Protein AF-A0A2N6CWD3-F1 (afdb_monomer_lite)

Secondary structure (DSSP, 8-state):
-----------------------TT-HHHHHHHHHHTT--HHHHHHHHHHHHHHTTTTHHHHTS--HHHHHHHHHHHHHHHTT-SSS-HHHHHHHHHHHHHHHHT--

Radius of gyration: 16.58 Å; chains: 1; bounding box: 35×24×62 Å

Organism: NCBI:txid191960

pLDDT: mean 70.49, std 16.7, range [34.38, 90.0]

Structure (mmCIF, N/CA/C/O backbone):
data_AF-A0A2N6CWD3-F1
#
_entry.id   AF-A0A2N6CWD3-F1
#
loop_
_atom_site.group_PDB
_atom_site.id
_atom_site.type_symbol
_atom_site.label_atom_id
_atom_site.label_alt_id
_atom_site.label_comp_id
_atom_site.label_asym_id
_atom_site.label_entity_id
_atom_site.label_seq_id
_atom_site.pdbx_PDB_ins_code
_atom_site.Cartn_x
_atom_site.Cartn_y
_atom_site.Cartn_z
_atom_site.occupancy
_atom_site.B_iso_or_equiv
_atom_site.auth_seq_id
_atom_site.auth_comp_id
_atom_site.auth_asym_id
_atom_site.auth_atom_id
_atom_site.pdbx_PDB_model_num
ATOM 1 N N . MET A 1 1 ? -11.911 -0.895 -47.641 1.00 39.34 1 MET A N 1
ATOM 2 C CA . MET A 1 1 ? -11.861 0.522 -47.232 1.00 39.34 1 MET A CA 1
ATOM 3 C C . MET A 1 1 ? -12.202 0.575 -45.752 1.00 39.34 1 MET A C 1
ATOM 5 O O . MET A 1 1 ? -13.062 -0.184 -45.328 1.00 39.34 1 MET A O 1
ATOM 9 N N . PHE A 1 2 ? -11.429 1.366 -45.011 1.00 45.69 2 PHE A N 1
ATOM 10 C CA . PHE A 1 2 ? -11.475 1.689 -43.576 1.00 45.69 2 PHE A CA 1
ATOM 11 C C . PHE A 1 2 ? -12.919 1.847 -43.041 1.00 45.69 2 PHE A C 1
ATOM 13 O O . PHE A 1 2 ? -13.794 2.261 -43.790 1.00 45.69 2 PHE A O 1
ATOM 20 N N . GLY A 1 3 ? -13.274 1.508 -41.800 1.00 47.59 3 GLY A N 1
ATOM 21 C CA . GLY A 1 3 ? -12.493 1.619 -40.570 1.00 47.59 3 GLY A CA 1
ATOM 22 C C . GLY A 1 3 ? -12.792 2.961 -39.898 1.00 47.59 3 GLY A C 1
ATOM 23 O O . GLY A 1 3 ? -12.109 3.929 -40.197 1.00 47.59 3 GLY A O 1
ATOM 24 N N . ASN A 1 4 ? -13.839 3.006 -39.064 1.00 53.75 4 ASN A N 1
ATOM 25 C CA . ASN A 1 4 ? -13.965 3.791 -37.823 1.00 53.75 4 ASN A CA 1
ATOM 26 C C . ASN A 1 4 ? -15.439 3.955 -37.445 1.00 53.75 4 ASN A C 1
ATOM 28 O O . ASN A 1 4 ? -16.140 4.805 -37.982 1.00 53.75 4 ASN A O 1
ATOM 32 N N . ASN A 1 5 ? -15.877 3.181 -36.457 1.00 43.62 5 ASN A N 1
ATOM 33 C CA . ASN A 1 5 ? -16.903 3.652 -35.537 1.00 43.62 5 ASN A CA 1
ATOM 34 C C . ASN A 1 5 ? -16.593 3.118 -34.136 1.00 43.62 5 ASN A C 1
ATOM 36 O O . ASN A 1 5 ? -17.368 2.371 -33.551 1.00 43.62 5 ASN A O 1
ATOM 40 N N . THR A 1 6 ? -15.415 3.465 -33.615 1.00 55.00 6 THR A N 1
ATOM 41 C CA . THR A 1 6 ? -15.192 3.413 -32.170 1.00 55.00 6 THR A CA 1
ATOM 42 C C . THR A 1 6 ? -15.574 4.777 -31.630 1.00 55.00 6 THR A C 1
ATOM 44 O O . THR A 1 6 ? -14.766 5.700 -31.556 1.00 55.00 6 THR A O 1
ATOM 47 N N . THR A 1 7 ? -16.847 4.914 -31.277 1.00 46.50 7 THR A N 1
ATOM 48 C CA . THR A 1 7 ? -17.243 5.871 -30.254 1.00 46.50 7 THR A CA 1
ATOM 49 C C . THR A 1 7 ? -16.579 5.401 -28.966 1.00 46.50 7 THR A C 1
ATOM 51 O O . THR A 1 7 ? -16.988 4.398 -28.386 1.00 46.50 7 THR A O 1
ATOM 54 N N . ILE A 1 8 ? -15.519 6.082 -28.537 1.00 49.25 8 ILE A N 1
ATOM 55 C CA . ILE A 1 8 ? -14.991 5.899 -27.186 1.00 49.25 8 ILE A CA 1
ATOM 56 C C . ILE A 1 8 ? -16.003 6.570 -26.261 1.00 49.25 8 ILE A C 1
ATOM 58 O O . ILE A 1 8 ? -15.943 7.769 -26.003 1.00 49.25 8 ILE A O 1
ATOM 62 N N . ILE A 1 9 ? -16.990 5.795 -25.822 1.00 41.88 9 ILE A N 1
ATOM 63 C CA . ILE A 1 9 ? -17.791 6.143 -24.659 1.00 41.88 9 ILE A CA 1
ATOM 64 C C . ILE A 1 9 ? -16.874 5.854 -23.473 1.00 41.88 9 ILE A C 1
ATOM 66 O O . ILE A 1 9 ? -16.682 4.699 -23.101 1.00 41.88 9 ILE A O 1
ATOM 70 N N . VAL A 1 10 ? -16.267 6.897 -22.904 1.00 55.88 10 VAL A N 1
ATOM 71 C CA . VAL A 1 10 ? -15.744 6.837 -21.533 1.00 55.88 10 VAL A CA 1
ATOM 72 C C . VAL A 1 10 ? -16.971 6.796 -20.627 1.00 55.88 10 VAL A C 1
ATOM 74 O O . VAL A 1 10 ? -17.482 7.815 -20.174 1.00 55.88 10 VAL A O 1
ATOM 77 N N . GLY A 1 11 ? -17.528 5.597 -20.508 1.00 38.31 11 GLY A N 1
ATOM 78 C CA . GLY A 1 11 ? -18.586 5.245 -19.586 1.00 38.31 11 GLY A CA 1
ATOM 79 C C . GLY A 1 11 ? -17.948 4.414 -18.495 1.00 38.31 11 GLY A C 1
ATOM 80 O O . GLY A 1 11 ? -17.524 3.290 -18.741 1.00 38.31 11 GLY A O 1
ATOM 81 N N . ASP A 1 12 ? -17.851 5.019 -17.323 1.00 51.31 12 ASP A N 1
ATOM 82 C CA . ASP A 1 12 ? -17.546 4.419 -16.034 1.00 51.31 12 ASP A CA 1
ATOM 83 C C . ASP A 1 12 ? -18.311 3.096 -15.862 1.00 51.31 12 ASP A C 1
ATOM 85 O O . ASP A 1 12 ? -19.483 3.115 -15.519 1.00 51.31 12 ASP A O 1
ATOM 89 N N . ASN A 1 13 ? -17.728 1.958 -16.243 1.00 37.69 13 ASN A N 1
ATOM 90 C CA . ASN A 1 13 ? -18.240 0.617 -15.959 1.00 37.69 13 ASN A CA 1
ATOM 91 C C . ASN A 1 13 ? -17.098 -0.380 -16.152 1.00 37.69 13 ASN A C 1
ATOM 93 O O . ASN A 1 13 ? -16.824 -0.895 -17.237 1.00 37.69 13 ASN A O 1
ATOM 97 N N . ASN A 1 14 ? -16.418 -0.596 -15.036 1.00 44.56 14 ASN A N 1
ATOM 98 C CA . ASN A 1 14 ? -15.475 -1.659 -14.766 1.00 44.56 14 ASN A CA 1
ATOM 99 C C . ASN A 1 14 ? -16.094 -3.025 -15.136 1.00 44.56 14 ASN A C 1
ATOM 101 O O . ASN A 1 14 ? -16.814 -3.640 -14.356 1.00 44.56 14 ASN A O 1
ATOM 105 N N . ALA A 1 15 ? -15.867 -3.456 -16.373 1.00 41.59 15 ALA A N 1
ATOM 106 C CA . ALA A 1 15 ? -16.179 -4.789 -16.872 1.00 41.59 15 ALA A CA 1
ATOM 107 C C . ALA A 1 15 ? -14.963 -5.315 -17.643 1.00 41.59 15 ALA A C 1
ATOM 109 O O . ALA A 1 15 ? -15.063 -5.763 -18.784 1.00 41.59 15 ALA A O 1
ATOM 110 N N . GLN A 1 16 ? -13.779 -5.212 -17.034 1.00 41.25 16 GLN A N 1
ATOM 111 C CA . GLN A 1 16 ? -12.684 -6.084 -17.425 1.00 41.25 16 GLN A CA 1
ATOM 112 C C . GLN A 1 16 ? -12.990 -7.451 -16.830 1.00 41.25 16 GLN A C 1
ATOM 114 O O . GLN A 1 16 ? -13.025 -7.627 -15.618 1.00 41.25 16 GLN A O 1
ATOM 119 N N . THR A 1 17 ? -13.307 -8.387 -17.715 1.00 36.56 17 THR A N 1
ATOM 120 C CA . THR A 1 17 ? -13.409 -9.821 -17.479 1.00 36.56 17 THR A CA 1
ATOM 121 C C . THR A 1 17 ? -12.387 -10.271 -16.432 1.00 36.56 17 THR A C 1
ATOM 123 O O . THR A 1 17 ? -11.200 -10.367 -16.729 1.00 36.56 17 THR A O 1
ATOM 126 N N . VAL A 1 18 ? -12.847 -10.518 -15.202 1.00 41.75 18 VAL A N 1
ATOM 127 C CA . VAL A 1 18 ? -12.034 -11.092 -14.125 1.00 41.75 18 VAL A CA 1
ATOM 128 C C . VAL A 1 18 ? -11.816 -12.563 -14.469 1.00 41.75 18 VAL A C 1
ATOM 130 O O . VAL A 1 18 ? -12.559 -13.449 -14.045 1.00 41.75 18 VAL A O 1
ATOM 133 N N . GLU A 1 19 ? -10.827 -12.834 -15.318 1.00 35.31 19 GLU A N 1
ATOM 134 C CA . GLU A 1 19 ? -10.232 -14.160 -15.402 1.00 35.31 19 GLU A CA 1
ATOM 135 C C . GLU A 1 19 ? -9.507 -14.399 -14.077 1.00 35.31 19 GLU A C 1
ATOM 137 O O . GLU A 1 19 ? -8.421 -13.887 -13.837 1.00 35.31 19 GLU A O 1
ATOM 142 N N . ASN A 1 20 ? -10.164 -15.153 -13.195 1.00 34.38 20 ASN A N 1
ATOM 143 C CA . ASN A 1 20 ? -9.722 -15.542 -11.856 1.00 34.38 20 ASN A CA 1
ATOM 144 C C . ASN A 1 20 ? -8.507 -16.497 -11.899 1.00 34.38 20 ASN A C 1
ATOM 146 O O . ASN A 1 20 ? -8.553 -17.626 -11.407 1.00 34.38 20 ASN A O 1
ATOM 150 N N . SER A 1 21 ? -7.416 -16.057 -12.516 1.00 35.03 21 SER A N 1
ATOM 151 C CA . SER A 1 21 ? -6.097 -16.668 -12.428 1.00 35.03 21 SER A CA 1
ATOM 152 C C . SER A 1 21 ? -5.202 -15.664 -11.732 1.00 35.03 21 SER A C 1
ATOM 154 O O . SER A 1 21 ? -4.695 -14.769 -12.399 1.00 35.03 21 SER A O 1
ATOM 156 N N . ILE A 1 22 ? -5.017 -15.812 -10.412 1.00 39.09 22 ILE A N 1
ATOM 157 C CA . ILE A 1 22 ? -4.030 -15.034 -9.649 1.00 39.09 22 ILE A CA 1
ATOM 158 C C . ILE A 1 22 ? -2.672 -15.247 -10.321 1.00 39.09 22 ILE A C 1
ATOM 160 O O . ILE A 1 22 ? -1.991 -16.252 -10.113 1.00 39.09 22 ILE A O 1
ATOM 164 N N . SER A 1 23 ? -2.334 -14.324 -11.207 1.00 40.84 23 SER A N 1
ATOM 165 C CA . SER A 1 23 ? -1.122 -14.325 -12.005 1.00 40.84 23 SER A CA 1
ATOM 166 C C . SER A 1 23 ? -0.160 -13.325 -11.370 1.00 40.84 23 SER A C 1
ATOM 168 O O . SER A 1 23 ? -0.567 -12.374 -10.710 1.00 40.84 23 SER A O 1
ATOM 170 N N . LYS A 1 24 ? 1.152 -13.492 -11.546 1.00 46.47 24 LYS A N 1
ATOM 171 C CA . LYS A 1 24 ? 2.089 -12.381 -11.292 1.00 46.47 24 LYS A CA 1
ATOM 172 C C . LYS A 1 24 ? 1.540 -11.119 -11.971 1.00 46.47 24 LYS A C 1
ATOM 174 O O . LYS A 1 24 ? 1.125 -11.231 -13.121 1.00 46.47 24 LYS A O 1
ATOM 179 N N . ASN A 1 25 ? 1.581 -9.962 -11.299 1.00 57.38 25 ASN A N 1
ATOM 180 C CA . ASN A 1 25 ? 0.919 -8.706 -11.708 1.00 57.38 25 ASN A CA 1
ATOM 181 C C . ASN A 1 25 ? -0.602 -8.599 -11.441 1.00 57.38 25 ASN A C 1
ATOM 183 O O . ASN A 1 25 ? -1.222 -7.636 -11.889 1.00 57.38 25 ASN A O 1
ATOM 187 N N . ASP A 1 26 ? -1.216 -9.521 -10.696 1.00 66.56 26 ASP A N 1
ATOM 188 C CA . ASP A 1 26 ? -2.652 -9.450 -10.405 1.00 66.56 26 ASP A CA 1
ATOM 189 C C . ASP A 1 26 ? -2.960 -8.447 -9.281 1.00 66.56 26 ASP A C 1
ATOM 191 O O . ASP A 1 26 ? -3.000 -8.759 -8.087 1.00 66.56 26 ASP A O 1
ATOM 195 N N . PHE A 1 27 ? -3.126 -7.188 -9.682 1.00 75.62 27 PHE A N 1
ATOM 196 C CA . PHE A 1 27 ? -3.482 -6.106 -8.770 1.00 75.62 27 PHE A CA 1
ATOM 197 C C . PHE A 1 27 ? -4.904 -6.281 -8.212 1.00 75.62 27 PHE A C 1
ATOM 199 O O . PHE A 1 27 ? -5.197 -5.815 -7.115 1.00 75.62 27 PHE A O 1
ATOM 206 N N . ASP A 1 28 ? -5.778 -6.997 -8.922 1.00 76.62 28 ASP A N 1
ATOM 207 C CA . ASP A 1 28 ? -7.142 -7.283 -8.476 1.00 76.62 28 ASP A CA 1
ATOM 208 C C . ASP A 1 28 ? -7.157 -8.162 -7.215 1.00 76.62 28 ASP A C 1
ATOM 210 O O . ASP A 1 28 ? -7.781 -7.811 -6.214 1.00 76.62 28 ASP A O 1
ATOM 214 N N . SER A 1 29 ? -6.346 -9.222 -7.188 1.00 77.94 29 SER A N 1
ATOM 215 C CA . SER A 1 29 ? -6.144 -10.060 -5.998 1.00 77.94 29 SER A CA 1
ATOM 216 C C . SER A 1 29 ? -5.621 -9.259 -4.800 1.00 77.94 29 SER A C 1
ATOM 218 O O . SER A 1 29 ? -6.084 -9.435 -3.668 1.00 77.94 29 SER A O 1
ATOM 220 N N . LEU A 1 30 ? -4.693 -8.326 -5.050 1.00 81.94 30 LEU A N 1
ATOM 221 C CA . LEU A 1 30 ? -4.180 -7.409 -4.033 1.00 81.94 30 LEU A CA 1
ATOM 222 C C . LEU A 1 30 ? -5.289 -6.487 -3.499 1.00 81.94 30 LEU A C 1
ATOM 224 O O . LEU A 1 30 ? -5.427 -6.336 -2.282 1.00 81.94 30 LEU A O 1
ATOM 228 N N . LYS A 1 31 ? -6.113 -5.914 -4.391 1.00 81.50 31 LYS A N 1
ATOM 229 C CA . LYS A 1 31 ? -7.278 -5.097 -4.019 1.00 81.50 31 LYS A CA 1
ATOM 230 C C . LYS A 1 31 ? -8.255 -5.888 -3.171 1.00 81.50 31 LYS A C 1
ATOM 232 O O . LYS A 1 31 ? -8.655 -5.393 -2.126 1.00 81.50 31 LYS A O 1
ATOM 237 N N . ILE A 1 32 ? -8.639 -7.093 -3.591 1.00 82.19 32 ILE A N 1
ATOM 238 C CA . ILE A 1 32 ? -9.606 -7.933 -2.871 1.00 82.19 32 ILE A CA 1
ATOM 239 C C . ILE A 1 32 ? -9.100 -8.227 -1.457 1.00 82.19 32 ILE A C 1
ATOM 241 O O . ILE A 1 32 ? -9.846 -8.057 -0.488 1.00 82.19 32 ILE A O 1
ATOM 245 N N . PHE A 1 33 ? -7.825 -8.602 -1.326 1.00 83.69 33 PHE A N 1
ATOM 246 C CA . PHE A 1 33 ? -7.208 -8.879 -0.033 1.00 83.69 33 PHE A CA 1
ATOM 247 C C . PHE A 1 33 ? -7.231 -7.650 0.880 1.00 83.69 33 PHE A C 1
ATOM 249 O O . PHE A 1 33 ? -7.738 -7.719 1.996 1.00 83.69 33 PHE A O 1
ATOM 256 N N . LEU A 1 34 ? -6.761 -6.498 0.396 1.00 83.50 34 LEU A N 1
ATOM 257 C CA . LEU A 1 34 ? -6.753 -5.249 1.161 1.00 83.50 34 LEU A CA 1
ATOM 258 C C . LEU A 1 34 ? -8.172 -4.758 1.492 1.00 83.50 34 LEU A C 1
ATOM 260 O O . LEU A 1 34 ? -8.440 -4.330 2.613 1.00 83.50 34 LEU A O 1
ATOM 264 N N . LYS A 1 35 ? -9.118 -4.884 0.561 1.00 83.12 35 LYS A N 1
ATOM 265 C CA . LYS A 1 35 ? -10.526 -4.518 0.764 1.00 83.12 35 LYS A CA 1
ATOM 266 C C . LYS A 1 35 ? -11.189 -5.381 1.839 1.00 83.12 35 LYS A C 1
ATOM 268 O O . LYS A 1 35 ? -12.004 -4.873 2.607 1.00 83.12 35 LYS A O 1
ATOM 273 N N . SER A 1 36 ? -10.785 -6.649 1.969 1.00 82.56 36 SER A N 1
ATOM 274 C CA . SER A 1 36 ? -11.196 -7.514 3.085 1.00 82.56 36 SER A CA 1
ATOM 275 C C . SER A 1 36 ? -10.748 -6.982 4.453 1.00 82.56 36 SER A C 1
ATOM 277 O O . SER A 1 36 ? -11.358 -7.326 5.463 1.00 82.56 36 SER A O 1
ATOM 279 N N . TYR A 1 37 ? -9.719 -6.132 4.499 1.00 80.00 37 TYR A N 1
ATOM 280 C CA . TYR A 1 37 ? -9.247 -5.445 5.706 1.00 80.00 37 TYR A CA 1
ATOM 281 C C . TYR A 1 37 ? -9.847 -4.043 5.893 1.00 80.00 37 TYR A C 1
ATOM 283 O O . TYR A 1 37 ? -9.375 -3.280 6.736 1.00 80.00 37 TYR A O 1
ATOM 291 N N . GLN A 1 38 ? -10.904 -3.716 5.142 1.00 80.06 38 GLN A N 1
ATOM 292 C CA . GLN A 1 38 ? -11.553 -2.400 5.119 1.00 80.06 38 GLN A CA 1
ATOM 293 C C . GLN A 1 38 ? -10.661 -1.265 4.608 1.00 80.06 38 GLN A C 1
ATOM 295 O O . GLN A 1 38 ? -10.861 -0.103 4.948 1.00 80.06 38 GLN A O 1
ATOM 300 N N . VAL A 1 39 ? -9.696 -1.585 3.750 1.00 82.69 39 VAL A N 1
ATOM 301 C CA . VAL A 1 39 ? -8.983 -0.555 3.001 1.00 82.69 39 VAL A CA 1
ATOM 302 C C . VAL A 1 39 ? -9.942 0.127 2.024 1.00 82.69 39 VAL A C 1
ATOM 304 O O . VAL A 1 39 ? -10.646 -0.541 1.262 1.00 82.69 39 VAL A O 1
ATOM 307 N N . SER A 1 40 ? -9.958 1.459 2.044 1.00 83.19 40 SER A N 1
ATOM 308 C CA . SER A 1 40 ? -10.773 2.276 1.146 1.00 83.19 40 SER A CA 1
ATOM 309 C C . SER A 1 40 ? -10.333 2.131 -0.308 1.00 83.19 40 SER A C 1
ATOM 311 O O . SER A 1 40 ? -9.145 2.011 -0.599 1.00 83.19 40 SER A O 1
ATOM 313 N N . ASN A 1 41 ? -11.288 2.221 -1.235 1.00 80.75 41 ASN A N 1
ATOM 314 C CA . ASN A 1 41 ? -11.003 2.205 -2.671 1.00 80.75 41 ASN A CA 1
ATOM 315 C C . ASN A 1 41 ? -9.984 3.283 -3.087 1.00 80.75 41 ASN A C 1
ATOM 317 O O . ASN A 1 41 ? -9.079 2.968 -3.848 1.00 80.75 41 ASN A O 1
ATOM 321 N N . GLU A 1 42 ? -10.066 4.489 -2.516 1.00 84.25 42 GLU A N 1
ATOM 322 C CA . GLU A 1 42 ? -9.101 5.577 -2.755 1.00 84.25 42 GLU A CA 1
ATOM 323 C C . GLU A 1 42 ? -7.652 5.152 -2.470 1.00 84.25 42 GLU A C 1
ATOM 325 O O . GLU A 1 42 ? -6.752 5.414 -3.264 1.00 84.25 42 GLU A O 1
ATOM 330 N N . ASP A 1 43 ? -7.422 4.437 -1.365 1.00 86.44 43 ASP A N 1
ATOM 331 C CA . ASP A 1 43 ? -6.089 3.937 -1.028 1.00 86.44 43 ASP A CA 1
ATOM 332 C C . ASP A 1 43 ? -5.627 2.860 -2.014 1.00 86.44 43 ASP A C 1
ATOM 334 O O . ASP A 1 43 ? -4.443 2.778 -2.333 1.00 86.44 43 ASP A O 1
ATOM 338 N N . LEU A 1 44 ? -6.547 2.029 -2.508 1.00 86.00 44 LEU A N 1
ATOM 339 C CA . LEU A 1 44 ? -6.238 1.021 -3.522 1.00 86.00 44 LEU A CA 1
ATOM 340 C C . LEU A 1 44 ? -5.876 1.661 -4.866 1.00 86.00 44 LEU A C 1
ATOM 342 O O . LEU A 1 44 ? -4.967 1.179 -5.536 1.00 86.00 44 LEU A O 1
ATOM 346 N N . GLU A 1 45 ? -6.550 2.744 -5.248 1.00 85.75 45 GLU A N 1
ATOM 347 C CA . GLU A 1 45 ? -6.226 3.521 -6.448 1.00 85.75 45 GLU A CA 1
ATOM 348 C C . GLU A 1 45 ? -4.871 4.225 -6.305 1.00 85.75 45 GLU A C 1
ATOM 350 O O . GLU A 1 45 ? -4.039 4.143 -7.209 1.00 85.75 45 GLU A O 1
ATOM 355 N N . GLU A 1 46 ? -4.582 4.835 -5.147 1.00 87.62 46 GLU A N 1
ATOM 356 C CA . GLU A 1 46 ? -3.254 5.402 -4.875 1.00 87.62 46 GLU A CA 1
ATOM 357 C C . GLU A 1 46 ? -2.152 4.339 -4.973 1.00 87.62 46 GLU A C 1
ATOM 359 O O . GLU A 1 46 ? -1.063 4.621 -5.482 1.00 87.62 46 GLU A O 1
ATOM 364 N N . LEU A 1 47 ? -2.420 3.117 -4.505 1.00 86.81 47 LEU A N 1
ATOM 365 C CA . LEU A 1 47 ? -1.474 2.015 -4.621 1.00 86.81 47 LEU A CA 1
ATOM 366 C C . LEU A 1 47 ? -1.251 1.609 -6.078 1.00 86.81 47 LEU A C 1
ATOM 368 O O . LEU A 1 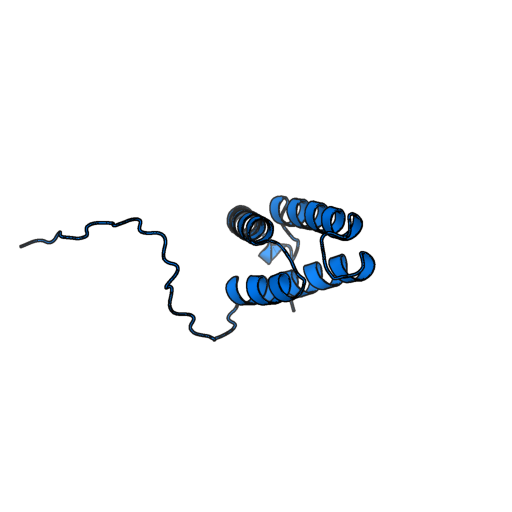47 ? -0.111 1.353 -6.454 1.00 86.81 47 LEU A O 1
ATOM 372 N N . GLU A 1 48 ? -2.309 1.559 -6.888 1.00 84.12 48 GLU A N 1
ATOM 373 C CA . GLU A 1 48 ? -2.225 1.217 -8.313 1.00 84.12 48 GLU A CA 1
ATOM 374 C C . GLU A 1 48 ? -1.298 2.189 -9.041 1.00 84.12 48 GLU A C 1
ATOM 376 O O . GLU A 1 48 ? -0.357 1.783 -9.727 1.00 84.12 48 GLU A O 1
ATOM 381 N N . VAL A 1 49 ? -1.515 3.485 -8.805 1.00 84.75 49 VAL A N 1
ATOM 382 C CA . VAL A 1 49 ? -0.691 4.558 -9.361 1.00 84.75 49 VAL A CA 1
ATOM 383 C C . VAL A 1 49 ? 0.744 4.441 -8.856 1.00 84.75 49 VAL A C 1
ATOM 385 O O . VAL A 1 49 ? 1.677 4.474 -9.657 1.00 84.75 49 VAL A O 1
ATOM 388 N N . 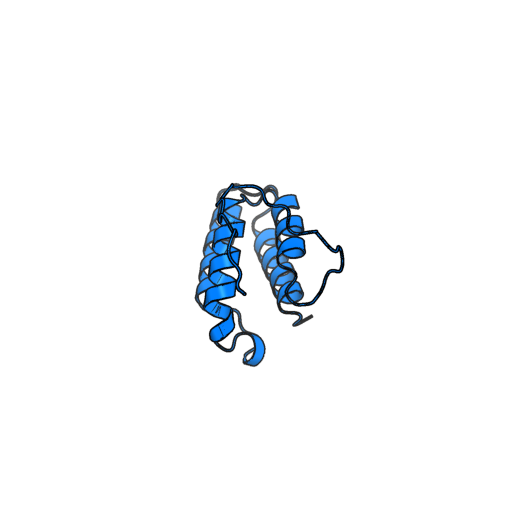ALA A 1 50 ? 0.938 4.242 -7.549 1.00 86.31 50 ALA A N 1
ATOM 389 C CA . ALA A 1 50 ? 2.263 4.112 -6.953 1.00 86.31 50 ALA A CA 1
ATOM 390 C C . ALA A 1 50 ? 3.047 2.931 -7.538 1.00 86.31 50 ALA A C 1
ATOM 392 O O . ALA A 1 50 ? 4.214 3.090 -7.887 1.00 86.31 50 ALA A O 1
ATOM 393 N N . VAL A 1 51 ? 2.411 1.766 -7.671 1.00 82.12 51 VAL A N 1
ATOM 394 C CA . VAL A 1 51 ? 3.005 0.559 -8.256 1.00 82.12 51 VAL A CA 1
ATOM 395 C C . VAL A 1 51 ? 3.305 0.763 -9.738 1.00 82.12 51 VAL A C 1
ATOM 397 O O . VAL A 1 51 ? 4.375 0.359 -10.186 1.00 82.12 51 VAL A O 1
ATOM 400 N N . SER A 1 52 ? 2.412 1.411 -10.490 1.00 80.75 52 SER A N 1
ATOM 401 C CA . SER A 1 52 ? 2.622 1.702 -11.911 1.00 80.75 52 SER A CA 1
ATOM 402 C C . SER A 1 52 ? 3.763 2.697 -12.140 1.00 80.75 52 SER A C 1
ATOM 404 O O . SER A 1 52 ? 4.552 2.516 -13.065 1.00 80.75 52 SER A O 1
ATOM 406 N N . GLU A 1 53 ? 3.881 3.734 -11.306 1.00 81.25 53 GLU A N 1
ATOM 407 C CA . GLU A 1 53 ? 5.009 4.671 -11.351 1.00 81.25 53 GLU A CA 1
ATOM 408 C C . GLU A 1 53 ? 6.322 3.976 -10.975 1.00 81.25 53 GLU A C 1
ATOM 410 O O . GLU A 1 53 ? 7.358 4.210 -11.598 1.00 81.25 53 GLU A O 1
ATOM 415 N N . ASP A 1 54 ? 6.283 3.087 -9.982 1.00 78.56 54 ASP A N 1
ATOM 416 C CA . ASP A 1 54 ? 7.460 2.349 -9.543 1.00 78.56 54 ASP A CA 1
ATOM 417 C C . ASP A 1 54 ? 7.826 1.160 -10.440 1.00 78.56 54 ASP A C 1
ATOM 419 O O . ASP A 1 54 ? 8.972 0.716 -10.408 1.00 78.56 54 ASP A O 1
ATOM 423 N N . ALA A 1 55 ? 6.934 0.679 -11.308 1.00 66.50 55 ALA A N 1
ATOM 424 C CA . ALA A 1 55 ? 7.215 -0.421 -12.234 1.00 66.50 55 ALA A CA 1
ATOM 425 C C . ALA A 1 55 ? 8.462 -0.165 -13.112 1.00 66.50 55 ALA A C 1
ATOM 427 O O . ALA A 1 55 ? 9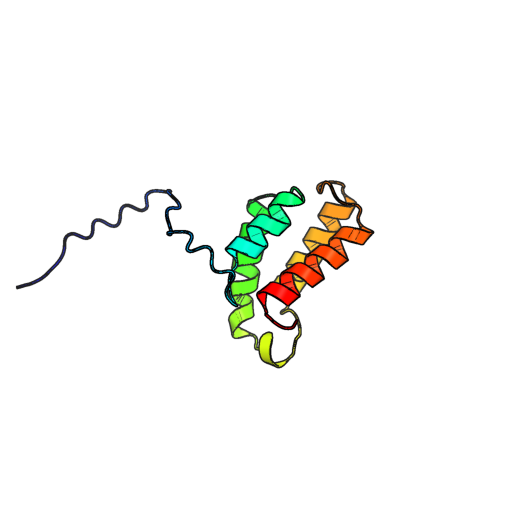.173 -1.106 -13.467 1.00 66.50 55 ALA A O 1
ATOM 428 N N . GLY A 1 56 ? 8.780 1.103 -13.404 1.00 59.88 56 GLY A N 1
ATOM 429 C CA . GLY A 1 56 ? 9.983 1.512 -14.139 1.00 59.88 56 GLY A CA 1
ATOM 430 C C . GLY A 1 56 ? 11.264 1.653 -13.298 1.00 59.88 56 GLY A C 1
ATOM 431 O O . GLY A 1 56 ? 12.355 1.711 -13.860 1.00 59.88 56 GLY A O 1
ATOM 432 N N . SER A 1 57 ? 11.173 1.678 -11.964 1.00 58.72 57 SER A N 1
ATOM 433 C CA . SER A 1 57 ? 12.283 2.016 -11.049 1.00 58.72 57 SER A CA 1
ATOM 434 C C . SER A 1 57 ? 13.243 0.852 -10.741 1.00 58.72 57 SER A C 1
ATOM 436 O O . SER A 1 57 ? 14.135 0.986 -9.901 1.00 58.72 57 SER A O 1
ATOM 438 N N . GLY A 1 58 ? 13.085 -0.313 -11.382 1.00 57.78 58 GLY A N 1
ATOM 439 C CA . GLY A 1 58 ? 13.916 -1.496 -11.109 1.00 57.78 58 GLY A CA 1
ATOM 440 C C . GLY A 1 58 ? 13.606 -2.180 -9.770 1.00 57.78 58 GLY A C 1
ATOM 441 O O . GLY A 1 58 ? 14.465 -2.855 -9.205 1.00 57.78 58 GLY A O 1
ATOM 442 N N . VAL A 1 59 ? 12.374 -2.016 -9.279 1.00 68.50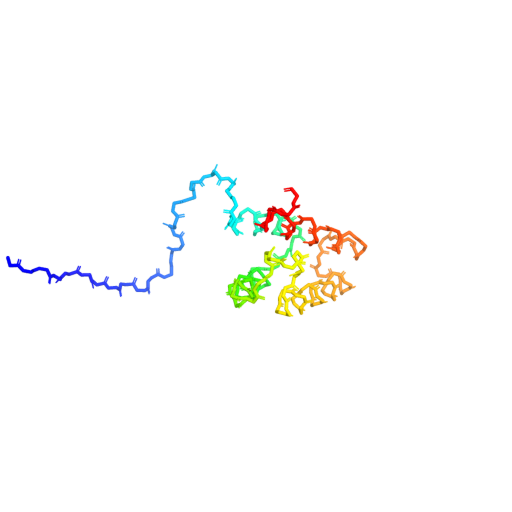 59 VAL A N 1
ATOM 443 C CA . VAL A 1 59 ? 11.828 -2.583 -8.028 1.00 68.50 59 VAL A CA 1
ATOM 444 C C . VAL A 1 59 ? 12.073 -4.092 -7.970 1.00 68.50 59 VAL A C 1
ATOM 446 O O . VAL A 1 59 ? 12.601 -4.608 -6.988 1.00 68.50 59 VAL A O 1
ATOM 449 N N . LEU A 1 60 ? 11.809 -4.788 -9.081 1.00 62.75 60 LEU A N 1
ATOM 450 C CA . LEU A 1 60 ? 12.044 -6.226 -9.231 1.00 62.75 60 LEU A CA 1
ATOM 451 C C . LEU A 1 60 ? 13.529 -6.609 -9.139 1.00 62.75 60 LEU A C 1
ATOM 453 O O . LEU A 1 60 ? 13.849 -7.637 -8.552 1.00 62.75 60 LEU A O 1
ATOM 457 N N . SER A 1 61 ? 14.434 -5.787 -9.680 1.00 61.47 61 SER A N 1
ATOM 458 C CA . SER A 1 61 ? 15.877 -6.072 -9.694 1.00 61.47 61 SER A CA 1
ATOM 459 C C . SER A 1 61 ? 16.538 -5.876 -8.333 1.00 61.47 61 SER A C 1
ATOM 461 O O . SER A 1 61 ? 17.533 -6.530 -8.041 1.00 61.47 61 SER A O 1
ATOM 463 N N . LYS A 1 62 ? 16.013 -4.962 -7.510 1.00 66.44 62 LYS A N 1
ATOM 464 C CA . LYS A 1 62 ? 16.545 -4.685 -6.169 1.00 66.44 62 LYS A CA 1
ATOM 465 C C . LYS A 1 62 ? 15.824 -5.444 -5.055 1.00 66.44 62 LYS A C 1
ATOM 467 O O . LYS A 1 62 ? 16.285 -5.378 -3.924 1.00 66.44 62 LYS A O 1
ATOM 472 N N . GLN A 1 63 ? 14.720 -6.139 -5.361 1.00 70.06 63 GLN A N 1
ATOM 473 C CA . GLN A 1 63 ? 13.799 -6.695 -4.356 1.00 70.06 63 GLN A CA 1
ATOM 474 C C . GLN A 1 63 ? 13.425 -5.664 -3.280 1.00 70.06 63 GLN A C 1
ATOM 476 O O . GLN A 1 63 ? 13.289 -5.963 -2.096 1.00 70.06 63 GLN A O 1
ATOM 481 N N . GLU A 1 64 ? 13.300 -4.410 -3.699 1.00 76.88 64 GLU A N 1
ATOM 482 C CA . GLU A 1 64 ? 12.990 -3.301 -2.818 1.00 76.88 64 GLU A CA 1
ATOM 483 C C . GLU A 1 64 ? 11.793 -2.562 -3.371 1.00 76.88 64 GLU A C 1
ATOM 485 O O . GLU A 1 64 ? 11.784 -2.197 -4.545 1.00 76.88 64 GLU A O 1
ATOM 490 N N . PHE A 1 65 ? 10.811 -2.279 -2.513 1.00 81.25 65 PHE A N 1
ATOM 491 C CA . PHE A 1 65 ? 9.704 -1.404 -2.878 1.00 81.25 65 PHE A CA 1
ATOM 492 C C . PHE A 1 65 ? 10.256 -0.054 -3.333 1.00 81.25 65 PHE A C 1
ATOM 494 O O . PHE A 1 65 ? 11.179 0.501 -2.718 1.00 81.25 65 PHE A O 1
ATOM 501 N N . GLY A 1 66 ? 9.697 0.482 -4.407 1.00 81.00 66 GLY A N 1
ATOM 502 C CA . GLY A 1 66 ? 10.107 1.788 -4.877 1.00 81.00 66 GLY A CA 1
ATOM 503 C C . GLY A 1 66 ? 9.589 2.922 -3.977 1.00 81.00 66 GLY A C 1
ATOM 504 O O . GLY A 1 66 ? 8.816 2.684 -3.038 1.00 81.00 66 GLY A O 1
ATOM 505 N N . PRO A 1 67 ? 10.081 4.157 -4.164 1.00 84.44 67 PRO A N 1
ATOM 506 C CA . PRO A 1 67 ? 9.758 5.291 -3.303 1.00 84.44 67 PRO A CA 1
ATOM 507 C C . PRO A 1 67 ? 8.258 5.589 -3.182 1.00 84.44 67 PRO A C 1
ATOM 509 O O . PRO A 1 67 ? 7.827 5.970 -2.091 1.00 84.44 67 PRO A O 1
ATOM 512 N N . LYS A 1 68 ? 7.461 5.413 -4.246 1.00 86.38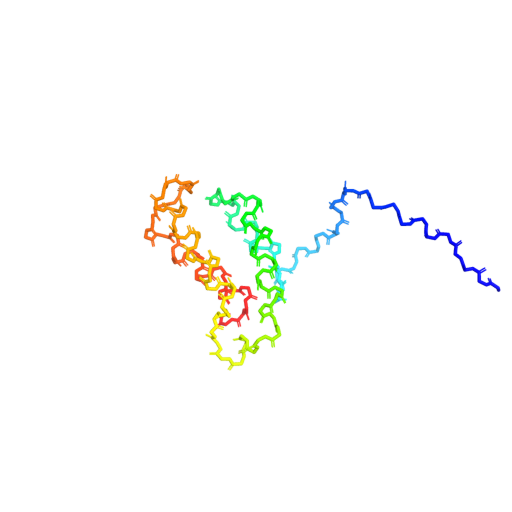 68 LYS A N 1
ATOM 513 C CA . LYS A 1 68 ? 6.015 5.683 -4.221 1.00 86.38 68 LYS A CA 1
ATOM 514 C C . LYS A 1 68 ? 5.291 4.618 -3.416 1.00 86.38 68 LYS A C 1
ATOM 516 O O . LYS A 1 68 ? 4.540 4.959 -2.505 1.00 86.38 68 LYS A O 1
ATOM 521 N N . VAL A 1 69 ? 5.599 3.344 -3.655 1.00 86.94 69 VAL A N 1
ATOM 522 C CA . VAL A 1 69 ? 5.022 2.236 -2.876 1.00 86.94 69 VAL A CA 1
ATOM 523 C C . VAL A 1 69 ? 5.426 2.342 -1.402 1.00 86.94 69 VAL A C 1
ATOM 525 O O . VAL A 1 69 ? 4.580 2.221 -0.520 1.00 86.94 69 VAL A O 1
ATOM 528 N N . LYS A 1 70 ? 6.690 2.673 -1.099 1.00 86.69 70 LYS A N 1
ATOM 529 C CA . LYS A 1 70 ? 7.157 2.935 0.278 1.00 86.69 70 LYS A CA 1
ATOM 530 C C . LYS A 1 70 ? 6.392 4.091 0.939 1.00 86.69 70 LYS A C 1
ATOM 532 O O . LYS A 1 70 ? 6.058 4.001 2.121 1.00 86.69 70 LYS A O 1
ATOM 537 N N . ALA A 1 71 ? 6.132 5.177 0.210 1.00 89.06 71 ALA A N 1
ATOM 538 C CA . ALA A 1 71 ? 5.355 6.308 0.716 1.00 89.06 71 ALA A CA 1
ATOM 539 C C . ALA A 1 71 ? 3.896 5.918 0.991 1.00 89.06 71 ALA A C 1
ATOM 541 O O . ALA A 1 71 ? 3.353 6.273 2.039 1.00 89.06 71 ALA A O 1
ATOM 542 N N . TRP A 1 72 ? 3.300 5.130 0.098 1.00 90.00 72 TRP A N 1
ATOM 543 C CA . TRP A 1 72 ? 1.956 4.596 0.270 1.00 90.00 72 TRP A CA 1
ATOM 544 C C . TRP A 1 72 ? 1.855 3.677 1.497 1.00 90.00 72 TRP A C 1
ATOM 546 O O . TRP A 1 72 ? 0.996 3.891 2.348 1.00 90.00 72 TRP A O 1
ATOM 556 N N . ILE A 1 73 ? 2.800 2.744 1.681 1.00 87.25 73 ILE A N 1
ATOM 557 C CA . ILE A 1 73 ? 2.852 1.875 2.872 1.00 87.25 73 ILE A CA 1
ATOM 558 C C . ILE A 1 73 ? 2.896 2.721 4.151 1.00 87.25 73 ILE A C 1
ATOM 560 O O . ILE A 1 73 ? 2.177 2.434 5.104 1.00 87.25 73 ILE A O 1
ATOM 564 N N . LYS A 1 74 ? 3.712 3.785 4.188 1.00 87.62 74 LYS A N 1
ATOM 565 C CA . LYS A 1 74 ? 3.783 4.684 5.355 1.00 87.62 74 LYS A CA 1
ATOM 566 C C . LYS A 1 74 ? 2.440 5.350 5.656 1.00 87.62 74 LYS A C 1
ATOM 568 O O . LYS A 1 74 ? 2.054 5.401 6.822 1.00 87.62 74 LYS A O 1
ATOM 573 N N . ARG A 1 75 ? 1.730 5.839 4.632 1.00 87.81 75 ARG A N 1
ATOM 574 C CA . ARG A 1 75 ? 0.377 6.406 4.789 1.00 87.81 75 ARG A CA 1
ATOM 575 C C . ARG A 1 75 ? -0.599 5.377 5.340 1.00 87.81 75 ARG A C 1
ATOM 577 O O . ARG A 1 75 ? -1.334 5.671 6.275 1.00 87.81 75 ARG A O 1
ATOM 584 N N . MET A 1 76 ? -0.548 4.168 4.802 1.00 85.19 76 MET A N 1
ATOM 585 C CA . MET A 1 76 ? -1.421 3.068 5.187 1.00 85.19 76 MET A CA 1
ATOM 586 C C . MET A 1 76 ? -1.193 2.587 6.615 1.00 85.19 76 MET A C 1
ATOM 588 O O . MET A 1 76 ? -2.149 2.372 7.355 1.00 85.19 76 MET A O 1
ATOM 592 N N . ILE A 1 77 ? 0.066 2.507 7.046 1.00 84.75 77 ILE A N 1
ATOM 593 C CA . ILE A 1 77 ? 0.400 2.258 8.450 1.00 84.75 77 ILE A CA 1
ATOM 594 C C . ILE A 1 77 ? -0.152 3.386 9.331 1.00 84.75 77 ILE A C 1
ATOM 596 O O . ILE A 1 77 ? -0.734 3.092 10.368 1.00 84.75 77 ILE A O 1
ATOM 600 N N . GLY A 1 78 ? -0.035 4.652 8.911 1.00 83.25 78 GLY A N 1
ATOM 601 C CA . GLY A 1 78 ? -0.656 5.787 9.605 1.00 83.25 78 GLY A CA 1
ATOM 602 C C . GLY A 1 78 ? -2.169 5.614 9.767 1.00 83.25 78 GLY A C 1
ATOM 603 O O . GLY A 1 78 ? -2.670 5.646 10.883 1.00 83.25 78 GLY A O 1
ATOM 604 N N . LYS A 1 79 ? -2.878 5.278 8.685 1.00 82.12 79 LYS A N 1
ATOM 605 C CA . LYS A 1 79 ? -4.327 5.011 8.710 1.00 82.12 79 LYS A CA 1
ATOM 606 C C . LYS A 1 79 ? -4.712 3.847 9.626 1.00 82.12 79 LYS A C 1
ATOM 608 O O . LYS A 1 79 ? -5.742 3.907 10.297 1.00 82.12 79 LYS A O 1
ATOM 613 N N . ALA A 1 80 ? -3.889 2.801 9.683 1.00 82.50 80 ALA A N 1
ATOM 614 C CA . ALA A 1 80 ? -4.080 1.709 10.632 1.00 82.50 80 ALA A CA 1
ATOM 615 C C . ALA A 1 80 ? -3.867 2.166 12.089 1.00 82.50 80 ALA A C 1
ATOM 617 O O . ALA A 1 80 ? -4.558 1.681 12.981 1.00 82.50 80 ALA A O 1
ATOM 618 N N . VAL A 1 81 ? -2.953 3.116 12.338 1.00 79.06 81 VAL A N 1
ATOM 619 C CA . VAL A 1 81 ? -2.753 3.759 13.656 1.00 79.06 81 VAL A CA 1
ATOM 620 C C . VAL A 1 81 ? -3.945 4.613 14.054 1.00 79.06 81 VAL A C 1
ATOM 622 O O . VAL A 1 81 ? -4.373 4.537 15.203 1.00 79.06 81 VAL A O 1
ATOM 625 N N . ASP A 1 82 ? -4.534 5.332 13.104 1.00 80.12 82 ASP A N 1
ATOM 626 C CA . ASP A 1 82 ? -5.771 6.090 13.309 1.00 80.12 82 ASP A CA 1
ATOM 627 C C . ASP A 1 82 ? -7.010 5.193 13.519 1.00 80.12 82 ASP A C 1
ATOM 629 O O . ASP A 1 82 ? -8.096 5.692 13.802 1.00 80.12 82 ASP A O 1
ATOM 633 N N . GLY A 1 83 ? -6.876 3.865 13.390 1.00 72.62 83 GLY A N 1
ATOM 634 C CA . GLY A 1 83 ? -7.987 2.919 13.538 1.00 72.62 83 GLY A CA 1
ATOM 635 C C . GLY A 1 83 ? -8.946 2.908 12.345 1.00 72.62 83 GLY A C 1
ATOM 636 O O . GLY A 1 83 ? -10.066 2.421 12.459 1.00 72.62 83 GLY A O 1
ATOM 637 N N . THR A 1 84 ? -8.511 3.432 11.195 1.00 73.25 84 THR A N 1
ATOM 638 C CA . THR A 1 84 ? -9.300 3.440 9.949 1.00 73.25 84 THR A CA 1
ATOM 639 C C . THR A 1 84 ? -9.488 2.022 9.403 1.00 73.25 84 THR A C 1
ATOM 641 O O . THR A 1 84 ? -10.443 1.741 8.688 1.00 73.25 84 THR A O 1
ATOM 644 N N . TRP A 1 85 ? -8.568 1.116 9.730 1.00 70.88 85 TRP A N 1
ATOM 645 C CA . TRP A 1 85 ? -8.630 -0.281 9.325 1.00 70.88 85 TRP A CA 1
ATOM 646 C C . TRP A 1 85 ? -9.271 -1.130 10.416 1.00 70.88 85 TRP A C 1
ATOM 648 O O . TRP A 1 85 ? -9.024 -0.917 11.601 1.00 70.88 85 TRP A O 1
ATOM 658 N N . ALA A 1 86 ? -9.963 -2.199 10.026 1.00 65.75 86 ALA A N 1
ATOM 659 C CA . ALA A 1 86 ? -10.445 -3.214 10.967 1.00 65.75 86 ALA A CA 1
ATOM 660 C C . ALA A 1 86 ? -9.317 -4.115 11.525 1.00 65.75 86 ALA A C 1
ATOM 662 O O . ALA A 1 86 ? -9.582 -5.170 12.101 1.00 65.75 86 ALA A O 1
ATOM 663 N N . VAL A 1 87 ? -8.050 -3.729 11.339 1.00 66.31 87 VAL A N 1
ATOM 664 C CA . VAL A 1 87 ? -6.872 -4.502 11.734 1.00 66.31 87 VAL A CA 1
ATOM 665 C C . VAL A 1 87 ? -5.988 -3.686 12.660 1.00 66.31 87 VAL A C 1
ATOM 667 O O . VAL A 1 87 ? -5.752 -2.504 12.430 1.00 66.31 87 VAL A O 1
ATOM 670 N N . GLY A 1 88 ? -5.457 -4.338 13.697 1.00 69.31 88 GLY A N 1
ATOM 671 C CA . GLY A 1 88 ? -4.508 -3.707 14.607 1.00 69.31 88 GLY A CA 1
ATOM 672 C C . GLY A 1 88 ? -3.247 -3.239 13.876 1.00 69.31 88 GLY A C 1
ATOM 673 O O . GLY A 1 88 ? -2.754 -3.910 12.968 1.00 69.31 88 GLY A O 1
ATOM 674 N N . THR A 1 89 ? -2.686 -2.115 14.316 1.00 64.44 89 THR A N 1
ATOM 675 C CA . THR A 1 89 ? -1.470 -1.479 13.772 1.00 64.44 89 THR A CA 1
ATOM 676 C C . THR A 1 89 ? -0.313 -2.435 13.509 1.00 64.44 89 THR A C 1
ATOM 678 O O . THR A 1 89 ? 0.346 -2.341 12.475 1.00 64.44 89 THR A O 1
ATOM 681 N N . GLY A 1 90 ? -0.082 -3.388 14.415 1.00 65.06 90 GLY A N 1
ATOM 682 C CA . GLY A 1 90 ? 0.969 -4.396 14.261 1.00 65.06 90 GLY A CA 1
ATOM 683 C C . GLY A 1 90 ? 0.726 -5.377 13.108 1.00 65.06 90 GLY A C 1
ATOM 684 O O . GLY A 1 90 ? 1.676 -5.823 12.471 1.00 65.06 90 GLY A O 1
ATOM 685 N N . ALA A 1 91 ? -0.535 -5.688 12.798 1.00 78.25 91 ALA A N 1
ATOM 686 C CA . ALA A 1 91 ? -0.891 -6.588 11.705 1.00 78.25 91 ALA A CA 1
ATOM 687 C C . ALA A 1 91 ? -0.849 -5.882 10.342 1.00 78.25 91 ALA A C 1
ATOM 689 O O . ALA A 1 91 ? -0.455 -6.504 9.358 1.00 78.25 91 ALA A O 1
ATOM 690 N N . ALA A 1 92 ? -1.186 -4.588 10.284 1.00 81.19 92 ALA A N 1
ATOM 691 C CA . ALA A 1 92 ? -1.230 -3.818 9.039 1.00 81.19 92 ALA A CA 1
ATOM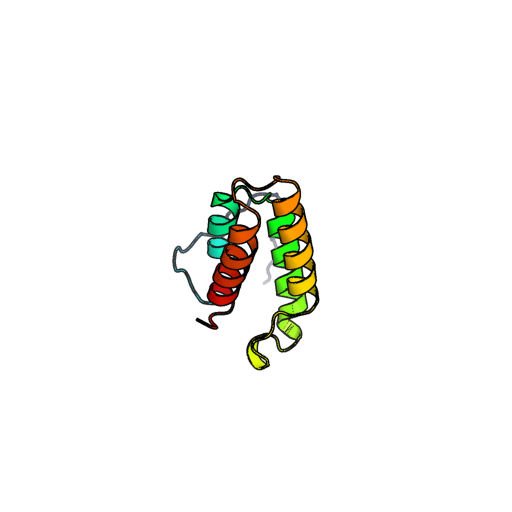 692 C C . ALA A 1 92 ? 0.104 -3.849 8.275 1.00 81.19 92 ALA A C 1
ATOM 694 O O . ALA A 1 92 ? 0.123 -4.138 7.082 1.00 81.19 92 ALA A O 1
ATOM 695 N N . GLY A 1 93 ? 1.234 -3.644 8.962 1.00 81.44 93 GLY A N 1
ATOM 696 C CA . GLY A 1 93 ? 2.554 -3.700 8.324 1.00 81.44 93 GLY A CA 1
ATOM 697 C C . GLY A 1 93 ? 2.871 -5.071 7.717 1.00 81.44 93 GLY A C 1
ATOM 698 O O . GLY A 1 93 ? 3.396 -5.149 6.607 1.00 81.44 93 GLY A O 1
ATOM 699 N N . ASN A 1 94 ? 2.500 -6.151 8.410 1.00 83.94 94 ASN A N 1
ATOM 700 C CA . ASN A 1 94 ? 2.758 -7.510 7.941 1.00 83.94 94 ASN A CA 1
ATOM 701 C C . ASN A 1 94 ? 1.833 -7.900 6.775 1.00 83.94 94 ASN A C 1
ATOM 703 O O . ASN A 1 94 ? 2.282 -8.507 5.808 1.00 83.94 94 ASN A O 1
ATOM 707 N N . ILE A 1 95 ? 0.562 -7.492 6.838 1.00 85.25 95 ILE A N 1
ATOM 708 C CA . ILE A 1 95 ? -0.431 -7.666 5.768 1.00 85.25 95 ILE A CA 1
ATOM 709 C C . ILE A 1 95 ? 0.034 -6.953 4.503 1.00 85.25 95 ILE A C 1
ATOM 711 O O . ILE A 1 95 ? 0.093 -7.575 3.449 1.00 85.25 95 ILE A O 1
ATOM 715 N N . LEU A 1 96 ? 0.422 -5.679 4.610 1.00 85.00 96 LEU A N 1
ATOM 716 C CA . LEU A 1 96 ? 0.918 -4.894 3.480 1.00 85.00 96 LEU A CA 1
ATOM 717 C C . LEU A 1 96 ? 2.165 -5.515 2.860 1.00 85.00 96 LEU A C 1
ATOM 719 O O . LEU A 1 96 ? 2.224 -5.692 1.647 1.00 85.00 96 LEU A O 1
ATOM 723 N N . ALA A 1 97 ? 3.151 -5.865 3.689 1.00 84.06 97 ALA A N 1
ATOM 724 C CA . ALA A 1 97 ? 4.374 -6.489 3.211 1.00 84.06 97 ALA A CA 1
ATOM 725 C C . ALA A 1 97 ? 4.077 -7.821 2.513 1.00 84.06 97 ALA A C 1
ATOM 727 O O . ALA A 1 97 ? 4.559 -8.046 1.410 1.00 84.06 97 ALA A O 1
ATOM 728 N N . SER A 1 98 ? 3.261 -8.690 3.116 1.00 83.69 98 SER A N 1
ATOM 729 C CA . SER A 1 98 ? 2.882 -9.980 2.531 1.00 83.69 98 SER A CA 1
ATOM 730 C C . SER A 1 98 ? 2.135 -9.812 1.207 1.00 83.69 98 SER A C 1
ATOM 732 O O . SER A 1 98 ? 2.503 -10.446 0.220 1.00 83.69 98 SER A O 1
ATOM 734 N N . ALA A 1 99 ? 1.153 -8.911 1.165 1.00 83.69 99 ALA A N 1
ATOM 735 C CA . ALA A 1 99 ? 0.344 -8.640 -0.015 1.00 83.69 99 ALA A CA 1
ATOM 736 C C . ALA A 1 99 ? 1.206 -8.109 -1.173 1.00 83.69 99 ALA A C 1
ATOM 738 O O . ALA A 1 99 ? 1.157 -8.635 -2.283 1.00 83.69 99 ALA A O 1
ATOM 739 N N . LEU A 1 100 ? 2.070 -7.125 -0.904 1.00 83.31 100 LEU A N 1
ATOM 740 C CA . LEU A 1 100 ? 2.966 -6.559 -1.912 1.00 83.31 100 LEU A CA 1
ATOM 741 C C . LEU A 1 100 ? 4.033 -7.561 -2.366 1.00 83.31 100 LEU A C 1
ATOM 743 O O . LEU A 1 100 ? 4.288 -7.671 -3.561 1.00 83.31 100 LEU A O 1
ATOM 747 N N . ASN A 1 101 ? 4.632 -8.325 -1.447 1.00 81.44 101 ASN A N 1
ATOM 748 C CA . ASN A 1 101 ? 5.584 -9.386 -1.797 1.00 81.44 101 ASN A CA 1
ATOM 749 C C . ASN A 1 101 ? 4.953 -10.426 -2.731 1.00 81.44 101 ASN A C 1
ATOM 751 O O . ASN A 1 101 ? 5.599 -10.859 -3.686 1.00 81.44 101 ASN A O 1
ATOM 755 N N . ASN A 1 102 ? 3.697 -10.803 -2.469 1.00 81.19 102 ASN A N 1
ATOM 756 C CA . ASN A 1 102 ? 2.946 -11.724 -3.314 1.00 81.19 102 ASN A CA 1
ATOM 757 C C . ASN A 1 102 ? 2.657 -11.114 -4.696 1.00 81.19 102 ASN A C 1
ATOM 759 O O . ASN A 1 102 ? 2.922 -11.758 -5.707 1.00 81.19 102 ASN A O 1
ATOM 763 N N . PHE A 1 103 ? 2.237 -9.845 -4.745 1.00 79.88 103 PHE A N 1
ATOM 764 C CA . PHE A 1 103 ? 2.006 -9.115 -5.996 1.00 79.88 103 PHE A CA 1
ATOM 765 C C . PHE A 1 103 ? 3.266 -9.027 -6.878 1.00 79.88 103 PHE A C 1
ATOM 767 O O . PHE A 1 103 ? 3.216 -9.321 -8.075 1.00 79.88 103 PHE A O 1
ATOM 774 N N . TYR A 1 104 ? 4.416 -8.678 -6.289 1.00 76.56 104 TYR A N 1
ATOM 775 C CA . TYR A 1 104 ? 5.701 -8.645 -6.997 1.00 76.56 104 TYR A CA 1
ATOM 776 C C . TYR A 1 104 ? 6.271 -10.046 -7.279 1.00 76.56 104 TYR A C 1
ATOM 778 O O . TYR A 1 104 ? 7.212 -10.188 -8.065 1.00 76.56 104 TYR A O 1
ATOM 786 N N . GLY A 1 105 ? 5.706 -11.089 -6.664 1.00 73.00 105 GLY A N 1
ATOM 787 C CA . GLY A 1 105 ? 6.181 -12.465 -6.762 1.00 73.00 105 GLY A CA 1
ATOM 788 C C . GLY A 1 105 ? 7.617 -12.630 -6.267 1.00 73.00 105 GLY A C 1
ATOM 789 O O . GLY A 1 105 ? 8.406 -13.331 -6.907 1.00 73.00 105 GLY A O 1
ATOM 790 N N . TRP A 1 106 ? 7.970 -11.922 -5.187 1.00 70.25 106 TRP A N 1
ATOM 791 C CA . TRP A 1 106 ? 9.221 -12.129 -4.441 1.00 70.25 106 TRP A CA 1
ATOM 792 C C . TRP A 1 106 ? 9.142 -13.317 -3.481 1.00 70.25 106 TRP A C 1
ATOM 794 O O . TRP A 1 106 ? 10.181 -13.771 -3.004 1.00 70.25 106 TRP A O 1
ATOM 804 N N . PHE A 1 107 ? 7.926 -13.797 -3.222 1.00 51.75 107 PHE A N 1
ATOM 805 C CA . PHE A 1 107 ? 7.618 -14.988 -2.440 1.00 51.75 107 PHE A CA 1
ATOM 806 C C . PHE A 1 107 ? 7.105 -16.117 -3.334 1.00 51.75 107 PHE A C 1
ATOM 808 O O . PHE A 1 107 ? 6.436 -15.799 -4.346 1.00 51.75 107 PHE A O 1
#

Sequence (107 aa):
MFGNNTTIIVGDNNAQTVENSISKNDFDSLKIFLKSYQVSNEDLEELEVAVSEDAGSGVLSKQEFGPKVKAWIKRMIGKAVDGTWAVGTGAAGNILASALNNFYGWF

Foldseek 3Di:
DDDDDPPPPPDPDPPPPPPVDLDQQPLVVLCVLVVVQVDDPVLSVQQVVLCVVCVPVCCLVVVHRDPSNVVSLVVQLVCLVVVSTPDHSVVSNVSSVVSVCSNNVVD